Protein AF-A0A2H0QKH9-F1 (afdb_monomer_lite)

pLDDT: mean 90.83, std 6.35, range [61.22, 96.12]

Foldseek 3Di:
DQVVCVVVVPADPVGDGDDPVVVVVVVVVVVVVVD

Sequence (35 aa):
MAKHLNDKKIKSKKGGKWDKSVVTAIVRRQQEEEK

Structure (mmCIF, N/CA/C/O backbone):
data_AF-A0A2H0QKH9-F1
#
_entry.id   AF-A0A2H0QKH9-F1
#
loop_
_atom_site.group_PDB
_atom_site.id
_atom_site.type_symbol
_atom_site.label_atom_id
_atom_site.label_alt_id
_atom_site.label_comp_id
_atom_site.label_asym_id
_atom_site.label_entity_id
_atom_site.label_seq_id
_atom_site.pdbx_PDB_ins_code
_atom_site.Cartn_x
_atom_site.Cartn_y
_atom_site.Cartn_z
_atom_site.occupancy
_atom_site.B_iso_or_equiv
_atom_site.auth_seq_id
_atom_site.auth_comp_id
_atom_site.auth_asym_id
_atom_site.auth_atom_id
_atom_site.pdbx_PDB_model_num
ATOM 1 N N . MET A 1 1 ? -4.031 -4.362 -1.713 1.00 85.00 1 MET A N 1
ATOM 2 C CA . MET A 1 1 ? -3.345 -3.092 -1.383 1.00 85.00 1 MET A CA 1
ATOM 3 C C . MET A 1 1 ? -1.947 -2.940 -1.954 1.00 85.00 1 MET A C 1
ATOM 5 O O . MET A 1 1 ? -1.776 -2.005 -2.717 1.00 85.00 1 MET A O 1
ATOM 9 N N . ALA A 1 2 ? -0.967 -3.813 -1.688 1.00 91.56 2 ALA A N 1
ATOM 10 C CA . ALA A 1 2 ? 0.391 -3.613 -2.229 1.00 91.56 2 ALA A CA 1
ATOM 11 C C . ALA A 1 2 ? 0.438 -3.451 -3.765 1.00 91.56 2 ALA A C 1
ATOM 13 O O . ALA A 1 2 ? 1.049 -2.510 -4.259 1.00 91.56 2 ALA A O 1
ATOM 14 N N . LYS A 1 3 ? -0.289 -4.298 -4.514 1.00 93.62 3 LYS A N 1
ATOM 15 C CA . LYS A 1 3 ? -0.438 -4.159 -5.975 1.00 93.62 3 LYS A CA 1
ATOM 16 C C . LYS A 1 3 ? -0.979 -2.777 -6.369 1.00 93.62 3 LYS A C 1
ATOM 18 O O 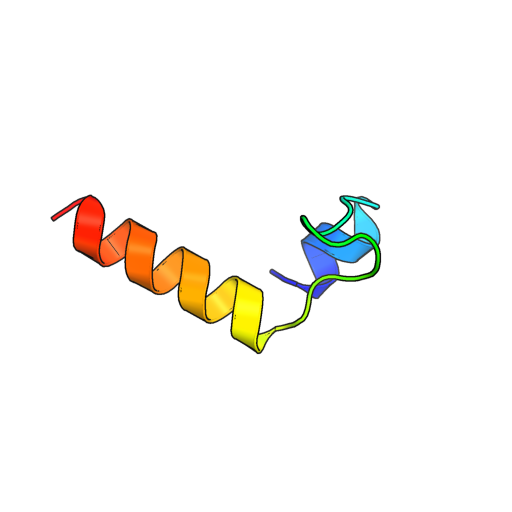. LYS A 1 3 ? -0.350 -2.089 -7.149 1.00 93.62 3 LYS A O 1
ATOM 23 N N . HIS A 1 4 ? -2.072 -2.339 -5.746 1.00 94.00 4 HIS A N 1
ATOM 24 C CA . HIS A 1 4 ? -2.687 -1.029 -5.999 1.00 94.00 4 HIS A CA 1
ATOM 25 C C . HIS A 1 4 ? -1.729 0.148 -5.770 1.00 94.00 4 HIS A C 1
ATOM 27 O O . HIS A 1 4 ? -1.686 1.075 -6.571 1.00 94.00 4 HIS A O 1
ATOM 33 N N . LEU A 1 5 ? -0.930 0.106 -4.698 1.00 93.19 5 LEU A N 1
ATOM 34 C CA . LEU A 1 5 ? 0.079 1.135 -4.418 1.00 93.19 5 LEU A CA 1
ATOM 35 C C . LEU A 1 5 ? 1.178 1.152 -5.490 1.00 93.19 5 LEU A C 1
ATOM 37 O O . LEU A 1 5 ? 1.593 2.219 -5.940 1.00 93.19 5 LEU A O 1
ATOM 41 N N . ASN A 1 6 ? 1.611 -0.032 -5.929 1.00 94.56 6 ASN A N 1
ATOM 42 C CA . ASN A 1 6 ? 2.611 -0.188 -6.983 1.00 94.56 6 ASN A CA 1
ATOM 43 C C . ASN A 1 6 ? 2.090 0.257 -8.355 1.00 94.56 6 ASN A C 1
ATOM 45 O O . ASN A 1 6 ? 2.813 0.940 -9.078 1.00 94.56 6 ASN A O 1
ATOM 49 N N . ASP A 1 7 ? 0.842 -0.072 -8.687 1.00 96.12 7 ASP A N 1
ATOM 50 C CA . ASP A 1 7 ? 0.183 0.323 -9.937 1.00 96.12 7 ASP A CA 1
ATOM 51 C C . ASP A 1 7 ? 0.023 1.851 -10.001 1.00 96.12 7 ASP A C 1
ATOM 53 O O . ASP A 1 7 ? 0.269 2.468 -11.035 1.00 96.12 7 ASP A O 1
ATOM 57 N N . LYS A 1 8 ? -0.263 2.488 -8.856 1.00 95.62 8 LYS A N 1
ATOM 58 C CA . LYS A 1 8 ? -0.257 3.953 -8.697 1.00 95.62 8 LYS A CA 1
ATOM 59 C C . LYS A 1 8 ? 1.144 4.578 -8.649 1.00 95.62 8 LYS A C 1
ATOM 61 O O . LYS A 1 8 ? 1.259 5.785 -8.455 1.00 95.62 8 LYS A O 1
ATOM 66 N N . LYS A 1 9 ? 2.208 3.783 -8.811 1.00 92.25 9 LYS A N 1
ATOM 67 C CA . LYS A 1 9 ? 3.620 4.206 -8.745 1.00 92.25 9 LYS A CA 1
ATOM 68 C C . LYS A 1 9 ? 3.994 4.933 -7.445 1.00 92.25 9 LYS A C 1
ATOM 70 O O . LYS A 1 9 ? 4.943 5.717 -7.419 1.00 92.25 9 LYS A O 1
ATOM 75 N N . ILE A 1 10 ? 3.292 4.644 -6.351 1.00 92.00 10 ILE A N 1
ATOM 76 C CA . ILE A 1 10 ? 3.625 5.169 -5.027 1.00 92.00 10 ILE A CA 1
ATOM 77 C C . ILE A 1 10 ? 4.856 4.412 -4.535 1.00 92.00 10 ILE A C 1
ATOM 79 O O . ILE A 1 10 ? 4.808 3.194 -4.356 1.00 92.00 10 ILE A O 1
ATOM 83 N N . LYS A 1 11 ? 5.967 5.115 -4.309 1.00 90.06 11 LYS A N 1
ATOM 84 C CA . LYS A 1 11 ? 7.191 4.488 -3.796 1.00 90.06 11 LYS A CA 1
ATOM 85 C C . LYS A 1 11 ? 7.054 4.173 -2.309 1.00 90.06 11 LYS A C 1
ATOM 87 O O . LYS A 1 11 ? 6.444 4.931 -1.556 1.00 90.06 11 LYS A O 1
ATOM 92 N N . SER A 1 12 ? 7.645 3.059 -1.889 1.00 91.25 12 SER A N 1
ATOM 93 C CA . SER A 1 12 ? 7.808 2.768 -0.466 1.00 91.25 12 SER A CA 1
ATOM 94 C C . SER A 1 12 ? 8.781 3.761 0.187 1.00 91.25 12 SER A C 1
ATOM 96 O O . SER A 1 12 ? 9.569 4.419 -0.498 1.00 91.25 12 SER A O 1
ATOM 98 N N . LYS A 1 13 ? 8.783 3.830 1.526 1.00 88.38 13 LYS A N 1
ATOM 99 C CA . LYS A 1 13 ? 9.674 4.718 2.301 1.00 88.38 13 LYS A CA 1
ATOM 100 C C . LYS A 1 13 ? 11.163 4.539 1.965 1.00 88.38 13 LYS A C 1
ATOM 102 O O . LYS A 1 13 ? 11.913 5.504 2.015 1.00 88.38 13 LYS A O 1
ATOM 107 N N . LYS A 1 14 ? 11.594 3.317 1.634 1.00 87.56 14 LYS A N 1
ATOM 108 C CA . LYS A 1 14 ? 12.993 3.002 1.289 1.00 87.56 14 LYS A CA 1
ATOM 109 C C . LYS A 1 14 ? 13.278 3.078 -0.217 1.00 87.56 14 LYS A C 1
ATOM 111 O O . LYS A 1 14 ? 14.378 2.752 -0.647 1.00 87.56 14 LYS A O 1
ATOM 116 N N . GLY A 1 15 ? 12.302 3.504 -1.018 1.00 84.62 15 GLY A N 1
ATOM 117 C CA . GLY A 1 15 ? 12.347 3.362 -2.466 1.00 84.62 15 GLY A CA 1
ATOM 118 C C . GLY A 1 15 ? 12.032 1.930 -2.906 1.00 84.62 15 GLY A C 1
ATOM 119 O O . GLY A 1 15 ? 12.228 0.960 -2.177 1.00 84.62 15 GLY A O 1
ATOM 120 N N . GLY A 1 16 ? 11.487 1.797 -4.113 1.00 90.00 16 GLY A N 1
ATOM 121 C CA . GLY A 1 16 ? 11.057 0.512 -4.663 1.00 90.00 16 GLY A CA 1
ATOM 122 C C . GLY A 1 16 ? 9.579 0.197 -4.423 1.00 90.00 16 GLY A C 1
ATOM 123 O O . GLY A 1 16 ? 8.795 1.052 -3.998 1.00 90.00 16 GLY A O 1
ATOM 124 N N . LYS A 1 17 ? 9.202 -1.036 -4.771 1.00 93.69 17 LYS A N 1
ATOM 125 C CA . LYS A 1 17 ? 7.821 -1.528 -4.713 1.00 93.69 17 LYS A CA 1
ATOM 126 C C . LYS A 1 17 ? 7.400 -1.828 -3.273 1.00 93.69 17 LYS A C 1
ATOM 128 O O . LYS A 1 17 ? 8.216 -2.181 -2.426 1.00 93.69 17 LYS A O 1
ATOM 133 N N . TRP A 1 18 ? 6.108 -1.711 -3.010 1.00 95.06 18 TRP A N 1
ATOM 134 C CA . TRP A 1 18 ? 5.475 -2.136 -1.773 1.00 95.06 18 TRP A CA 1
ATOM 135 C C . TRP A 1 18 ? 5.411 -3.654 -1.680 1.00 95.06 18 TRP A C 1
ATOM 137 O O . TRP A 1 18 ? 4.855 -4.312 -2.566 1.00 95.06 18 TRP A O 1
ATOM 147 N N . ASP A 1 19 ? 5.925 -4.177 -0.570 1.00 94.62 19 ASP A N 1
ATO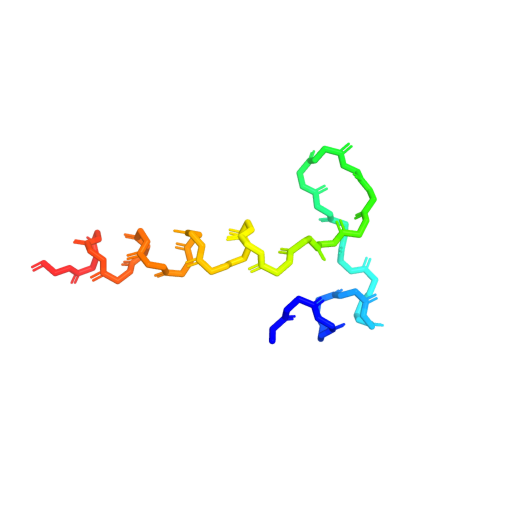M 148 C CA . ASP A 1 19 ? 5.762 -5.568 -0.170 1.00 94.62 19 ASP A CA 1
ATOM 149 C C . ASP A 1 19 ? 4.417 -5.772 0.548 1.00 94.62 19 ASP A C 1
ATOM 151 O O . ASP A 1 19 ? 3.963 -4.926 1.327 1.00 94.62 19 ASP A O 1
ATOM 155 N N . LYS A 1 20 ? 3.763 -6.908 0.293 1.00 94.00 20 LYS A N 1
ATOM 156 C CA . LYS A 1 20 ? 2.461 -7.241 0.883 1.00 94.00 20 LYS A CA 1
ATOM 157 C C . LYS A 1 20 ? 2.516 -7.338 2.412 1.00 94.00 20 LYS A C 1
ATOM 159 O O . LYS A 1 20 ? 1.576 -6.886 3.069 1.00 94.00 20 LYS A O 1
ATOM 164 N N . SER A 1 21 ? 3.586 -7.900 2.970 1.00 94.38 21 SER A N 1
ATOM 165 C CA . SER A 1 21 ? 3.773 -8.056 4.418 1.00 94.38 21 SER A CA 1
ATOM 166 C C . SER A 1 21 ? 3.893 -6.700 5.114 1.00 94.38 21 SER A C 1
ATOM 168 O O . SER A 1 21 ? 3.196 -6.447 6.093 1.00 94.38 21 SER A O 1
ATOM 170 N N . VAL A 1 22 ? 4.676 -5.786 4.535 1.00 93.50 22 VAL A N 1
ATOM 171 C CA . VAL A 1 22 ? 4.867 -4.421 5.042 1.00 93.50 22 VAL A CA 1
AT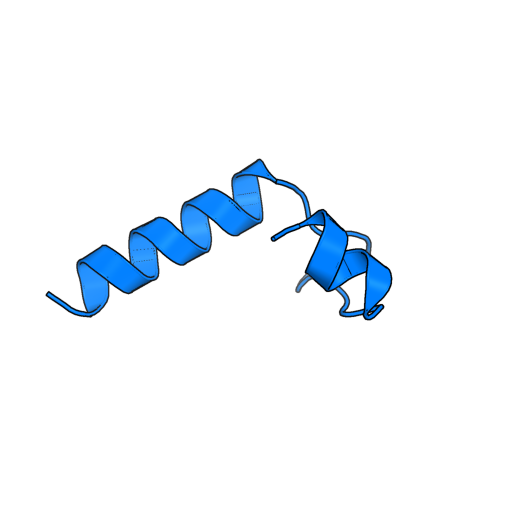OM 172 C C . VAL A 1 22 ? 3.549 -3.656 5.048 1.00 93.50 22 VAL A C 1
ATOM 174 O O . VAL A 1 22 ? 3.182 -3.068 6.061 1.00 93.50 22 VAL A O 1
ATOM 177 N N . VAL A 1 23 ? 2.803 -3.702 3.940 1.00 94.06 23 VAL A N 1
ATOM 178 C CA . VAL A 1 23 ? 1.493 -3.039 3.846 1.00 94.06 23 VAL A CA 1
ATOM 179 C C . VAL A 1 23 ? 0.518 -3.596 4.884 1.00 94.06 23 VAL A C 1
ATOM 181 O O . VAL A 1 23 ? -0.197 -2.831 5.521 1.00 94.06 23 VAL A O 1
ATOM 184 N N . THR A 1 24 ? 0.512 -4.913 5.093 1.00 94.62 24 THR A N 1
ATOM 185 C CA . THR A 1 24 ? -0.366 -5.553 6.085 1.00 94.62 24 THR A CA 1
ATOM 186 C C . THR A 1 24 ? -0.002 -5.135 7.510 1.00 94.62 24 THR A C 1
ATOM 188 O O . THR A 1 24 ? -0.892 -4.825 8.296 1.00 94.62 24 THR A O 1
ATOM 191 N N . ALA A 1 25 ? 1.293 -5.075 7.836 1.00 94.50 25 ALA A N 1
ATOM 192 C CA . ALA A 1 25 ? 1.764 -4.644 9.149 1.00 94.50 25 ALA A CA 1
ATOM 193 C C . ALA A 1 25 ? 1.388 -3.185 9.457 1.00 94.50 25 ALA A C 1
ATOM 195 O O . ALA A 1 25 ? 0.992 -2.889 10.578 1.00 94.50 25 ALA A O 1
ATOM 196 N N . ILE A 1 26 ? 1.473 -2.287 8.468 1.00 93.00 26 ILE A N 1
ATOM 197 C CA . ILE A 1 26 ? 1.076 -0.879 8.630 1.00 93.00 26 ILE A CA 1
ATOM 198 C C . ILE A 1 26 ? -0.424 -0.770 8.912 1.00 93.00 26 ILE A C 1
ATOM 200 O O . ILE A 1 26 ? -0.803 -0.120 9.878 1.00 93.00 26 ILE A O 1
ATOM 204 N N . VAL A 1 27 ? -1.263 -1.438 8.111 1.00 92.50 27 VAL A N 1
ATOM 205 C CA . VAL A 1 27 ? -2.725 -1.397 8.290 1.00 92.50 27 VAL A CA 1
ATOM 206 C C . VAL A 1 27 ? -3.127 -1.924 9.667 1.00 92.50 27 VAL A C 1
ATOM 208 O O . VAL A 1 27 ? -3.957 -1.315 10.329 1.00 92.50 27 VAL A O 1
ATOM 211 N N . ARG A 1 28 ? -2.511 -3.023 10.123 1.00 93.75 28 ARG A N 1
ATOM 212 C CA . ARG A 1 28 ? -2.768 -3.568 11.464 1.00 93.75 28 ARG A CA 1
ATOM 213 C C . ARG A 1 28 ? -2.444 -2.567 12.571 1.00 93.75 28 ARG A C 1
ATOM 215 O O . ARG A 1 28 ? -3.262 -2.380 13.457 1.00 93.75 28 ARG A O 1
ATOM 222 N N . ARG A 1 29 ? -1.287 -1.903 12.487 1.00 94.19 29 ARG A N 1
ATOM 223 C CA . ARG A 1 29 ? -0.889 -0.884 13.470 1.00 94.19 29 ARG A CA 1
ATOM 224 C C . ARG A 1 29 ? -1.857 0.291 13.500 1.00 94.19 29 ARG A C 1
ATOM 226 O O . ARG A 1 29 ? -2.246 0.701 14.578 1.00 94.19 29 ARG A O 1
ATOM 233 N N . GLN A 1 30 ? -2.292 0.777 12.336 1.00 90.88 30 GLN A N 1
ATOM 234 C CA . GLN A 1 30 ? -3.275 1.865 12.270 1.00 90.88 30 GLN A CA 1
ATOM 235 C C . GLN A 1 30 ? -4.596 1.484 12.950 1.00 90.88 30 GLN A C 1
ATOM 237 O O . GLN A 1 30 ? -5.138 2.277 13.702 1.00 90.88 30 GLN A O 1
ATOM 242 N N . GLN A 1 31 ? -5.073 0.251 12.757 1.00 92.06 31 GLN A N 1
ATOM 243 C CA . GLN A 1 31 ? -6.291 -0.234 13.419 1.00 92.06 31 GLN A CA 1
ATOM 244 C C . GLN A 1 31 ? -6.158 -0.362 14.944 1.00 92.06 31 GLN A C 1
ATOM 246 O O . GLN A 1 31 ? -7.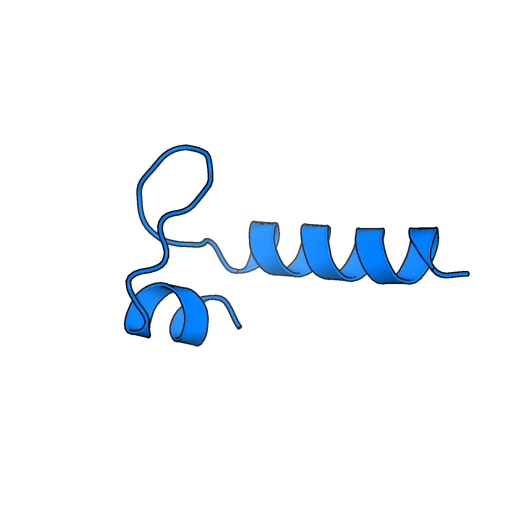157 -0.257 15.648 1.00 92.06 31 GLN A O 1
ATOM 251 N N . GLU A 1 32 ? -4.956 -0.641 15.449 1.00 91.00 32 GLU A N 1
ATOM 252 C CA . GLU A 1 32 ? -4.678 -0.717 16.888 1.00 91.00 32 GLU A CA 1
ATOM 253 C C . GLU A 1 32 ? -4.491 0.675 17.510 1.00 91.00 32 GLU A C 1
ATOM 255 O O . GLU A 1 32 ? -4.898 0.877 18.646 1.00 91.00 32 GLU A O 1
ATOM 260 N N . GLU A 1 33 ? -3.913 1.627 16.771 1.00 84.56 33 GLU A N 1
ATOM 261 C CA . GLU A 1 33 ? -3.734 3.023 17.201 1.00 84.56 33 GLU A CA 1
ATOM 262 C C . GLU A 1 33 ? -5.038 3.841 17.160 1.00 84.56 33 GLU A C 1
ATOM 264 O O . GLU A 1 33 ? -5.169 4.819 17.891 1.00 84.56 33 GLU A O 1
ATOM 269 N N . GLU A 1 34 ? -6.008 3.456 16.325 1.00 77.56 34 GLU A N 1
ATOM 270 C CA . GLU A 1 34 ? -7.333 4.094 16.241 1.00 77.56 34 GLU A CA 1
ATOM 271 C C . GLU A 1 34 ? -8.339 3.588 17.298 1.00 77.56 34 GLU A C 1
ATOM 273 O O . GLU A 1 34 ? -9.482 4.052 17.316 1.00 77.56 34 GLU A O 1
ATOM 278 N N . LYS A 1 35 ? -7.949 2.639 18.159 1.00 61.22 35 LYS A N 1
ATOM 279 C CA . LYS A 1 35 ? -8.820 1.997 19.156 1.00 61.22 35 LYS A CA 1
ATOM 280 C C . LYS A 1 35 ? -8.561 2.504 20.573 1.00 61.22 35 LYS A C 1
ATOM 282 O O . LYS A 1 35 ? -9.566 2.667 21.301 1.00 61.22 35 LYS A O 1
#

Radius of gyration: 10.55 Å; chains: 1; bounding box: 22×13×29 Å

Secondary structure (DSSP, 8-state):
-HHHHHHTTPPPTTSSPPPHHHHHHHHHHHHHHT-

=== Feature glossary ===
Key to the feature types in this record:

pLDDT. pLDDT is the predicted lDDT-Cα score: AlphaFold's confidence that the local environment of each residue (all inter-atomic distances within 15 Å) is correctly placed. It is a per-residue number between 0 and 100, with higher meaning more reliable.

Radius of gyration, Cα contacts, bounding box. The geometric summary reports three shape descriptors. Rg (radius of gyration) measures how spread out the Cα atoms are about their centre of mass; compact globular proteins have small Rg, elongated or unfolded ones large. Cα contacts (<8 Å, |i−j|>4) count long-range residue pairs in spatial proximity — high for tightly packed folds, near zero for rods or random coil. The bounding-box extents give 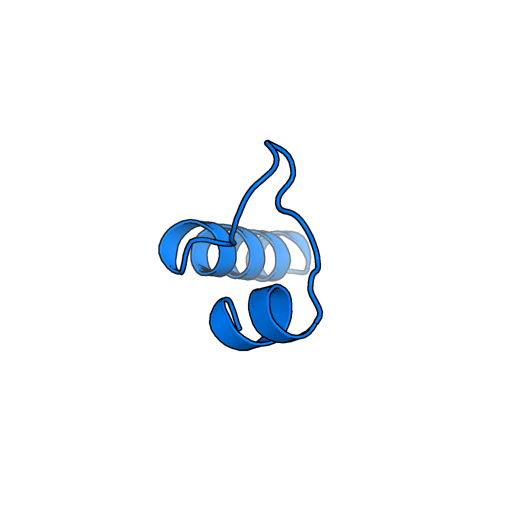the protein's footprint along x, y, z in Å.

Backbone torsions (φ/ψ). Backbone dihedral angles. Every residue except chain termini has a φ (preceding-C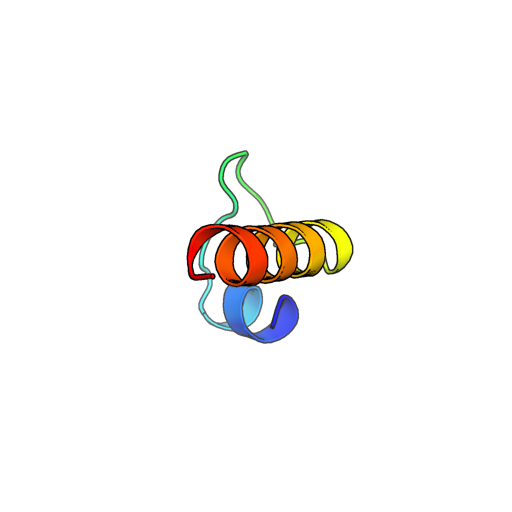 → N → Cα → C) and a ψ (N → Cα → C → next-N). They are reported in degrees following the IUPAC sign convention. Secondary structure is essentially a statement about which (φ, ψ) basin each residue occupies.

Contact-map, Ramachandran, and PAE plots. Plot images: a contact map (which residues are close in 3D, as an N×N binary image), a Ramachandran scatter (backbone torsion angles, revealing secondary-structure composition at a glance), and — for AlphaFold structures — a PAE heatmap (pairwise prediction confidence).

Predicted aligned error. Predicted Aligned Error (PAE) is an AlphaFold confidence matrix: entry (i, j) is the expected error in the position of residue j, in ångströms, when the prediction is superimposed on the true structure at residue i. Low PAE within a block of residues means that block is internally rigid and well-predicted; high PAE between two blocks means their relative placement is uncertain even if each block individually is confident.

Secondary structure (3-state, P-SEA). Three-state secondary structure (P-SEA) collapses the eight DSSP classes into helix (a), strand (b), and coil (c). P-SEA assigns these from Cα geometry alone — distances and angles — without requiring backbone oxygens, so it works on any Cα trace.

Solvent-accessible surface area. Solvent-accessible surface area (SASA) is the area in Å² traced out by the centre of a 1.4 Å probe sphere (a water molecule) rolled over the protein's van der Waals surface (Shrake–Rupley / Lee–Richards construction). Buried residues have near-zero SASA; fully exposed residues can exceed 200 Å². The total SASA scales roughly with the number of surface residues.

Foldseek 3Di. The Foldseek 3Di string encodes local tertiary geometry as a 20-letter alphabet — one character per residue — derived from the relative positions of nearby Cα atoms. Unlike the amino-acid sequence, 3Di is a direct function of the 3D structure, so two proteins with the same fold have similar 3Di strings even at low sequence identity.

B-factor. For experimental (PDB) structures, the B-factor (temperature factor) quantifies the positional spread of each atom in the crystal — a combination of thermal vibration and static disorder — in units of Å². High B-factors mark flexible loops or poorly resolved regions; low B-factors mark the rigid, well-ordered core.

mmCIF coordinates. The mmCIF block holds the 3D Cartesian coordinates of each backbone atom (N, Cα, C, O) in ångströms. mmCIF is the PDB's canonical archive format — a tagged-loop text representation of the atomic model.

InterPro / GO / CATH / organism. Functional annotations link the protein to curated databases. InterPro entries identify conserved domains and families by matching the sequence against member-database signatures (Pfam, PROSITE, CDD, …). Gene Ontology (GO) terms describe molecular function, biological process, and cellular component in a controlled vocabulary. CATH places the structure in a hierarchical fold classification (Class/Architecture/Topology/Homologous-superfamily). The organism is the source species.

Rendered structure images. Structure images are PyMOL renders from six orthogonal camera directions. Cartoon representation draws helices as coils and strands as arrows; sticks shows the backbone as bonds; surface shows the solvent-excluded envelope. Rainbow coloring maps sequence position to hue (blue→red, N→C); chain coloring assigns a distinct color per polypeptide.

Sequence. This is the polypeptide sequence — one letter per residue, N-terminus first. Length ranges from a few dozen residues for small domains to over a thousand for large multi-domain proteins.

Secondary structure (8-state, DSSP). The SS8 string is DSSP's per-residue secondary-structure call. α-helix (H) means an i→i+4 H-bond ladder; β-strand (E) means the residue participates in a β-sheet; 3₁₀ (G) and π (I) are tighter and wider helices; T/S are turns/bends; '-' is loop.

Nearest PDB structures. Structural nearest neighbors (via Foldseek easy-search vs the PDB). Reported per hit: target PDB id, E-value, and alignment TM-score. A TM-score above ~0.5 is the conventional threshold for 'same fold'.